Protein AF-A0A2H1FDC8-F1 (afdb_monomer_lite)

Structure (mmCIF, N/CA/C/O backbone):
data_AF-A0A2H1FDC8-F1
#
_entry.id   AF-A0A2H1FDC8-F1
#
loop_
_atom_site.group_PDB
_atom_site.id
_atom_site.type_symbol
_atom_site.label_atom_id
_atom_site.label_alt_id
_atom_site.label_comp_id
_atom_site.label_asym_id
_atom_site.label_entity_id
_atom_site.label_seq_id
_atom_site.pdbx_PDB_ins_code
_atom_site.Cartn_x
_atom_site.Cartn_y
_atom_site.Cartn_z
_atom_site.occupancy
_atom_site.B_iso_or_equiv
_atom_site.auth_seq_id
_atom_site.auth_comp_id
_atom_site.auth_asym_id
_atom_site.auth_atom_id
_atom_site.pdbx_PDB_model_num
ATOM 1 N N . MET A 1 1 ? 14.089 8.035 -35.299 1.00 4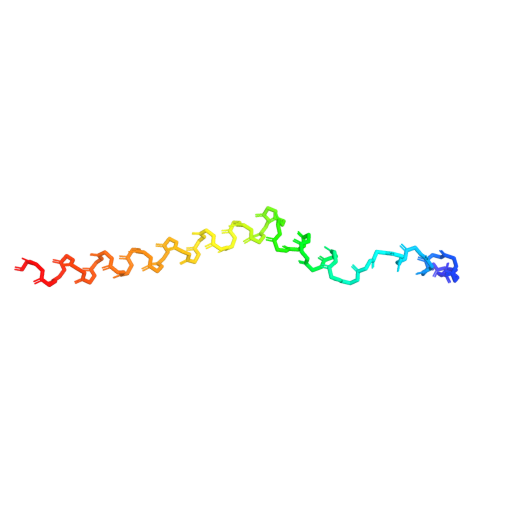9.03 1 MET A N 1
ATOM 2 C CA . MET A 1 1 ? 14.892 7.052 -34.542 1.00 49.03 1 MET A CA 1
ATOM 3 C C . MET A 1 1 ? 14.555 5.678 -35.103 1.00 49.03 1 MET A C 1
ATOM 5 O O . MET A 1 1 ? 13.379 5.339 -35.103 1.00 49.03 1 MET A O 1
ATOM 9 N N . LYS A 1 2 ? 15.509 4.962 -35.711 1.00 58.66 2 LYS A N 1
ATOM 10 C CA . LYS A 1 2 ? 15.259 3.609 -36.237 1.00 58.66 2 LYS A CA 1
ATOM 11 C C . LYS A 1 2 ? 15.487 2.636 -35.082 1.00 58.66 2 LYS A C 1
ATOM 13 O O . LYS A 1 2 ? 16.608 2.558 -34.603 1.00 58.66 2 LYS A O 1
ATOM 18 N N . ILE A 1 3 ? 14.427 1.990 -34.605 1.00 60.34 3 ILE A N 1
ATOM 19 C CA . ILE A 1 3 ? 14.525 0.963 -33.562 1.00 60.34 3 ILE A CA 1
ATOM 20 C C . ILE A 1 3 ? 15.019 -0.313 -34.245 1.00 60.34 3 ILE A C 1
ATOM 22 O O . ILE A 1 3 ? 14.395 -0.777 -35.205 1.00 60.34 3 ILE A O 1
ATOM 26 N N . HIS A 1 4 ? 16.162 -0.834 -33.807 1.00 69.00 4 HIS A N 1
ATOM 27 C CA . HIS A 1 4 ? 16.723 -2.079 -34.314 1.00 69.00 4 HIS A CA 1
ATOM 28 C C . HIS A 1 4 ? 16.132 -3.269 -33.549 1.00 69.00 4 HIS A C 1
ATOM 30 O O . HIS A 1 4 ? 15.778 -3.162 -32.381 1.00 69.00 4 HIS A O 1
ATOM 36 N N . LYS A 1 5 ? 16.009 -4.429 -34.206 1.00 60.62 5 LYS A N 1
ATOM 37 C CA . LYS A 1 5 ? 15.453 -5.651 -33.593 1.00 60.62 5 LYS A CA 1
ATOM 38 C C . LYS A 1 5 ? 16.218 -6.066 -32.322 1.00 60.62 5 LYS A C 1
ATOM 40 O O . LYS A 1 5 ? 15.601 -6.506 -31.361 1.00 60.62 5 LYS A O 1
ATOM 45 N N . SER A 1 6 ? 17.525 -5.811 -32.295 1.00 62.47 6 SER A N 1
ATOM 46 C CA . SER A 1 6 ? 18.400 -5.972 -31.128 1.00 62.47 6 SER A CA 1
ATOM 47 C C . SER A 1 6 ? 17.997 -5.118 -29.922 1.00 62.47 6 SER A C 1
ATOM 49 O O . SER A 1 6 ? 18.272 -5.497 -28.791 1.00 62.47 6 SER A O 1
ATOM 51 N N . ASP A 1 7 ? 17.332 -3.983 -30.149 1.00 60.41 7 ASP A N 1
ATOM 52 C CA . ASP A 1 7 ? 16.861 -3.089 -29.083 1.00 60.41 7 ASP A CA 1
ATOM 53 C C . ASP A 1 7 ? 15.582 -3.638 -28.422 1.00 60.41 7 ASP A C 1
ATOM 55 O O . ASP A 1 7 ? 15.246 -3.267 -27.302 1.00 60.41 7 ASP A O 1
ATOM 59 N N . ILE A 1 8 ? 14.867 -4.536 -29.113 1.00 60.25 8 ILE A N 1
ATOM 60 C CA . ILE A 1 8 ? 13.668 -5.233 -28.620 1.00 60.25 8 ILE A CA 1
ATOM 61 C C . ILE A 1 8 ? 14.055 -6.538 -27.903 1.00 60.25 8 ILE A C 1
ATOM 63 O O . ILE A 1 8 ? 13.378 -6.959 -26.968 1.00 60.25 8 ILE A O 1
ATOM 67 N N . GLU A 1 9 ? 15.171 -7.158 -28.294 1.00 57.22 9 GLU A N 1
ATOM 68 C CA . GLU A 1 9 ? 15.670 -8.428 -27.742 1.00 57.22 9 GLU A CA 1
ATOM 69 C C . GLU A 1 9 ? 16.249 -8.308 -26.312 1.00 57.22 9 GLU A C 1
ATOM 71 O O . GLU A 1 9 ? 16.621 -9.316 -25.724 1.00 57.22 9 GLU A O 1
ATOM 76 N N . GL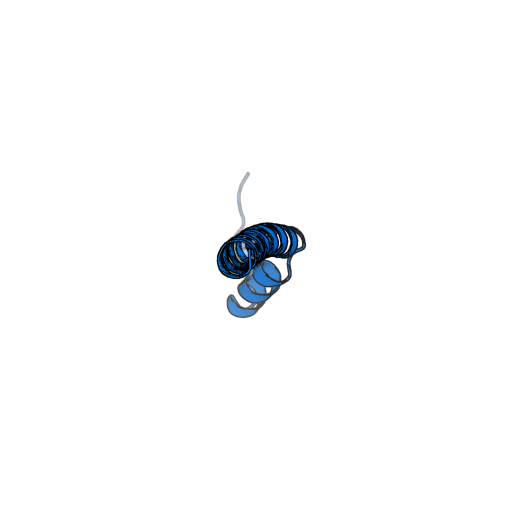N A 1 10 ? 16.261 -7.116 -25.695 1.00 56.72 10 GLN A N 1
ATOM 77 C CA . GLN A 1 10 ? 16.681 -6.923 -24.293 1.00 56.72 10 GLN A CA 1
ATOM 78 C C . GLN A 1 10 ? 15.608 -7.254 -23.237 1.00 56.72 10 GLN A C 1
ATOM 80 O O . GLN A 1 10 ? 15.868 -7.146 -22.039 1.00 56.72 10 GLN A O 1
ATOM 85 N N . LEU A 1 11 ? 14.414 -7.695 -23.637 1.00 59.69 11 LEU A N 1
ATOM 86 C CA . LEU A 1 11 ? 13.376 -8.168 -22.712 1.00 59.69 11 LEU A CA 1
ATOM 87 C C . LEU A 1 11 ? 13.509 -9.679 -22.442 1.00 59.69 11 LEU A C 1
ATOM 89 O O . LEU A 1 11 ? 12.564 -10.439 -22.619 1.00 59.69 11 LEU A O 1
ATOM 93 N N . GLU A 1 12 ? 14.683 -10.123 -21.989 1.00 64.06 12 GLU A N 1
ATOM 94 C CA . GLU A 1 12 ? 14.855 -11.459 -21.384 1.00 64.06 12 GLU A CA 1
ATOM 95 C C . GLU A 1 12 ? 14.443 -11.493 -19.899 1.00 64.06 12 GLU A C 1
ATOM 97 O O . GLU A 1 12 ? 14.595 -12.509 -19.224 1.00 64.06 12 GLU A O 1
ATOM 102 N N . GLN A 1 13 ? 13.904 -10.397 -19.351 1.00 65.25 13 GLN A N 1
ATOM 103 C CA . GLN A 1 13 ? 13.330 -10.428 -18.009 1.00 65.25 13 GLN A CA 1
ATOM 104 C C . GLN A 1 13 ? 11.963 -11.106 -18.047 1.00 65.25 13 GLN A C 1
ATOM 106 O O . GLN A 1 13 ? 11.057 -10.685 -18.770 1.00 65.25 13 GLN A O 1
ATOM 111 N N . ASN A 1 14 ? 11.821 -12.166 -17.249 1.00 81.75 14 ASN A N 1
ATOM 112 C CA . ASN A 1 14 ? 10.560 -12.866 -17.073 1.00 81.75 14 ASN A CA 1
ATOM 113 C C . ASN A 1 14 ? 9.470 -11.839 -16.699 1.00 81.75 14 ASN A C 1
ATOM 115 O O . ASN A 1 14 ? 9.661 -11.067 -15.757 1.00 81.75 14 ASN A O 1
ATOM 119 N N . PRO A 1 15 ? 8.318 -11.814 -17.392 1.00 81.00 15 PRO A N 1
ATOM 120 C CA . PRO A 1 15 ? 7.221 -10.899 -17.076 1.00 81.00 15 PRO A CA 1
ATOM 121 C C . PRO A 1 15 ? 6.775 -10.938 -15.607 1.00 81.00 15 PRO A C 1
ATOM 123 O O . PRO A 1 15 ? 6.299 -9.933 -15.081 1.00 81.00 15 PRO A O 1
ATOM 126 N N . LEU A 1 16 ? 6.946 -12.080 -14.933 1.00 84.81 16 LEU A N 1
ATOM 127 C CA . LEU A 1 16 ? 6.681 -12.211 -13.502 1.00 84.81 16 LEU A CA 1
ATOM 128 C C . LEU A 1 16 ? 7.667 -11.407 -12.653 1.00 84.81 16 LEU A C 1
ATOM 130 O O . LEU A 1 16 ? 7.248 -10.771 -11.690 1.00 84.81 16 LEU A O 1
ATOM 134 N N . ASP A 1 17 ? 8.945 -11.382 -13.020 1.00 85.81 17 ASP A N 1
ATOM 135 C CA . ASP A 1 17 ? 9.962 -10.626 -12.286 1.00 85.81 17 ASP A CA 1
ATOM 136 C C . ASP A 1 17 ? 9.686 -9.124 -12.399 1.00 85.81 17 ASP A C 1
ATOM 138 O O . ASP A 1 17 ? 9.643 -8.425 -11.388 1.00 85.81 17 ASP A O 1
ATOM 142 N N . LEU A 1 18 ? 9.338 -8.654 -13.602 1.00 85.94 18 LEU A N 1
ATOM 143 C CA . LEU A 1 18 ? 8.906 -7.272 -13.836 1.00 85.94 18 LEU A CA 1
ATOM 144 C C . LEU A 1 18 ? 7.665 -6.900 -13.011 1.00 85.94 18 LEU A C 1
ATOM 146 O O . LEU A 1 18 ? 7.572 -5.795 -12.466 1.00 85.94 18 LEU A O 1
ATOM 150 N N . PHE A 1 19 ? 6.708 -7.822 -12.893 1.00 85.94 19 PHE A N 1
ATOM 151 C CA . PHE A 1 19 ? 5.528 -7.630 -12.056 1.00 85.94 19 PHE A CA 1
ATOM 152 C C . PHE A 1 19 ? 5.903 -7.504 -10.571 1.00 85.94 19 PHE A C 1
ATOM 154 O O . PHE A 1 19 ? 5.461 -6.566 -9.899 1.00 85.94 19 PHE A O 1
ATOM 161 N N . TYR A 1 20 ? 6.750 -8.402 -10.059 1.00 88.94 20 TYR A N 1
ATOM 162 C CA . TYR A 1 20 ? 7.191 -8.365 -8.664 1.00 88.94 20 TYR A CA 1
ATOM 163 C C . TYR A 1 20 ? 8.036 -7.129 -8.344 1.00 88.94 20 TYR A C 1
ATOM 165 O O . TYR A 1 20 ? 7.877 -6.552 -7.263 1.00 88.94 20 TYR A O 1
ATOM 173 N N . ASP A 1 21 ? 8.867 -6.674 -9.276 1.00 90.44 21 ASP A N 1
ATOM 174 C CA . ASP A 1 21 ? 9.625 -5.430 -9.143 1.00 90.44 21 ASP A CA 1
ATOM 175 C C . ASP A 1 21 ? 8.693 -4.218 -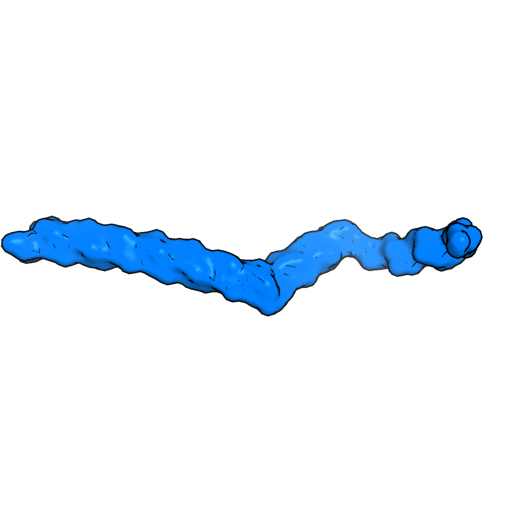9.087 1.00 90.44 21 ASP A C 1
ATOM 177 O O . ASP A 1 21 ? 8.837 -3.354 -8.217 1.00 90.44 21 ASP A O 1
ATOM 181 N N . GLY A 1 22 ? 7.654 -4.200 -9.925 1.00 89.25 22 GLY A N 1
ATOM 182 C CA . GLY A 1 22 ? 6.584 -3.208 -9.849 1.00 89.25 22 GLY A CA 1
ATOM 183 C C . GLY A 1 22 ? 5.904 -3.187 -8.477 1.00 89.25 22 GLY A C 1
ATOM 184 O O . GLY A 1 22 ? 5.712 -2.108 -7.902 1.00 89.25 22 GLY A O 1
ATOM 185 N N . CYS A 1 23 ? 5.602 -4.360 -7.905 1.00 87.94 23 CYS A N 1
ATOM 186 C CA . CYS A 1 23 ? 5.035 -4.480 -6.557 1.00 87.94 23 CYS A CA 1
ATOM 187 C C . CYS A 1 23 ? 5.980 -3.975 -5.455 1.00 87.94 23 CYS A C 1
ATOM 189 O O . CYS A 1 23 ? 5.514 -3.399 -4.470 1.00 87.94 23 CYS A O 1
ATOM 191 N N . ARG A 1 24 ? 7.293 -4.181 -5.608 1.00 90.19 24 ARG A N 1
ATOM 192 C CA . ARG A 1 24 ? 8.321 -3.764 -4.636 1.00 90.19 24 ARG A CA 1
ATOM 193 C C . ARG A 1 24 ? 8.789 -2.324 -4.821 1.00 90.19 24 ARG A C 1
ATOM 195 O O . ARG A 1 24 ? 9.488 -1.804 -3.949 1.00 90.19 24 ARG A O 1
ATOM 202 N N . SER A 1 25 ? 8.416 -1.679 -5.923 1.00 94.38 25 SER A N 1
ATOM 203 C CA . SER A 1 25 ? 8.857 -0.322 -6.226 1.00 94.38 25 SER A CA 1
ATOM 204 C C . SER A 1 25 ? 8.473 0.673 -5.114 1.00 94.38 25 SER A C 1
ATOM 206 O O . SER A 1 25 ? 7.400 0.552 -4.505 1.00 94.38 25 SER A O 1
ATOM 208 N N . PRO A 1 26 ? 9.309 1.698 -4.852 1.00 93.88 26 PRO A N 1
ATOM 209 C CA . PRO A 1 26 ? 9.003 2.726 -3.858 1.00 93.88 26 PRO A CA 1
ATOM 210 C C . PRO A 1 26 ? 7.653 3.413 -4.100 1.00 93.88 26 PRO A C 1
ATOM 212 O O . PRO A 1 26 ? 6.908 3.636 -3.149 1.00 93.88 26 PRO A O 1
ATOM 215 N N . ALA A 1 27 ? 7.306 3.671 -5.365 1.00 92.56 27 ALA A N 1
ATOM 216 C CA . ALA A 1 27 ? 6.036 4.287 -5.747 1.00 92.56 27 ALA A CA 1
ATOM 217 C C . ALA A 1 27 ? 4.827 3.411 -5.374 1.00 92.56 27 ALA A C 1
ATOM 219 O O . ALA A 1 27 ? 3.846 3.907 -4.811 1.00 92.56 27 ALA A O 1
ATOM 220 N N . THR A 1 28 ? 4.900 2.100 -5.630 1.00 93.00 28 THR A N 1
ATOM 221 C CA . THR A 1 28 ? 3.847 1.156 -5.228 1.00 93.00 28 THR A CA 1
ATOM 222 C C . THR A 1 28 ? 3.752 1.046 -3.710 1.00 93.00 28 THR A C 1
ATOM 224 O O . THR A 1 28 ? 2.651 1.105 -3.158 1.00 93.00 28 THR A O 1
ATOM 227 N N . LYS A 1 29 ? 4.892 0.975 -3.013 1.00 93.44 29 LYS A N 1
ATOM 228 C CA . LYS A 1 29 ? 4.934 0.943 -1.545 1.00 93.44 29 LYS A CA 1
ATOM 229 C C . LYS A 1 29 ? 4.289 2.185 -0.930 1.00 93.44 29 LYS A C 1
ATOM 231 O O . LYS A 1 29 ? 3.490 2.065 -0.005 1.00 93.44 29 LYS A O 1
ATOM 236 N N . GLU A 1 30 ? 4.602 3.366 -1.452 1.00 95.25 30 GLU A N 1
ATOM 237 C CA . GLU A 1 30 ? 4.017 4.624 -0.991 1.00 95.25 30 GLU A CA 1
ATOM 238 C C . GLU A 1 30 ? 2.503 4.659 -1.236 1.00 95.25 30 GLU A C 1
ATOM 240 O O . GLU A 1 30 ? 1.728 5.023 -0.347 1.00 95.25 30 GLU A O 1
ATOM 245 N N . ARG A 1 31 ? 2.062 4.214 -2.419 1.00 94.56 31 ARG A N 1
ATOM 246 C CA . ARG A 1 31 ? 0.640 4.119 -2.756 1.00 94.56 31 ARG A CA 1
ATOM 247 C C . ARG A 1 31 ? -0.111 3.191 -1.800 1.00 94.56 31 ARG A C 1
ATOM 249 O O . ARG A 1 31 ? -1.150 3.589 -1.276 1.00 94.56 31 ARG A O 1
ATOM 256 N N . TYR A 1 32 ? 0.410 1.993 -1.545 1.00 93.31 32 TYR A N 1
ATOM 257 C CA . TYR A 1 32 ? -0.205 1.049 -0.610 1.00 93.31 32 TYR A CA 1
ATOM 258 C C . TYR A 1 32 ? -0.191 1.559 0.829 1.00 93.31 32 TYR A C 1
ATOM 260 O O . TYR A 1 32 ? -1.189 1.405 1.526 1.00 93.31 32 TYR A O 1
ATOM 268 N N . ALA A 1 33 ? 0.877 2.232 1.261 1.00 93.56 33 ALA A N 1
ATOM 269 C CA . ALA A 1 33 ? 0.937 2.831 2.591 1.00 93.56 33 ALA A CA 1
ATOM 270 C C . ALA A 1 33 ? -0.137 3.913 2.791 1.00 93.56 33 ALA A C 1
ATOM 272 O O . ALA A 1 33 ? -0.747 3.969 3.858 1.00 93.56 33 ALA A O 1
ATOM 273 N N . ARG A 1 34 ? -0.407 4.744 1.771 1.00 95.50 34 ARG A N 1
ATOM 274 C CA . ARG A 1 34 ? -1.495 5.735 1.828 1.00 95.50 34 ARG A CA 1
ATOM 275 C C . ARG A 1 34 ? -2.859 5.069 1.974 1.00 95.50 34 ARG A C 1
ATOM 277 O O . ARG A 1 34 ? -3.603 5.444 2.872 1.00 95.50 34 ARG A O 1
ATOM 284 N N . TYR A 1 35 ? -3.160 4.068 1.146 1.00 95.81 35 TYR A N 1
ATOM 285 C CA . TYR A 1 35 ? -4.438 3.356 1.237 1.00 95.81 35 TYR A CA 1
ATOM 286 C C . TYR A 1 35 ? -4.610 2.642 2.573 1.00 95.81 35 TYR A C 1
ATOM 288 O O . TYR A 1 35 ? -5.662 2.755 3.193 1.00 95.81 35 TYR A O 1
ATOM 296 N N . LEU A 1 36 ? -3.568 1.950 3.040 1.00 95.12 36 LEU A N 1
ATOM 297 C CA . LEU A 1 36 ? -3.608 1.264 4.324 1.00 95.12 36 LEU A CA 1
ATOM 298 C C . LEU A 1 36 ? -3.853 2.248 5.469 1.00 95.12 36 LEU A C 1
ATOM 300 O O . LEU A 1 36 ? -4.649 1.958 6.353 1.00 95.12 36 LEU A O 1
ATOM 304 N N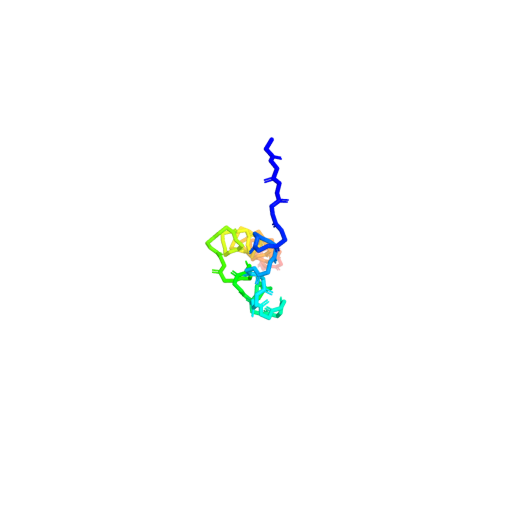 . ARG A 1 37 ? -3.207 3.420 5.441 1.00 95.25 37 ARG A N 1
ATOM 305 C CA . ARG A 1 37 ? -3.434 4.462 6.446 1.00 95.25 37 ARG A CA 1
ATOM 306 C C . ARG A 1 37 ? -4.893 4.909 6.467 1.00 95.25 37 ARG A C 1
ATOM 308 O O . ARG A 1 37 ? -5.456 4.959 7.549 1.00 95.25 37 ARG A O 1
ATOM 315 N N . THR A 1 38 ? -5.489 5.193 5.308 1.00 96.50 38 THR A N 1
ATOM 316 C CA . THR A 1 38 ? -6.906 5.579 5.218 1.00 96.50 38 THR A CA 1
ATOM 317 C C . THR A 1 38 ? -7.808 4.503 5.814 1.00 96.50 38 THR A C 1
ATOM 319 O O . THR A 1 38 ? -8.543 4.791 6.745 1.00 96.50 38 THR A O 1
ATOM 322 N N . ILE A 1 39 ? -7.662 3.250 5.373 1.00 97.12 39 ILE A N 1
ATOM 323 C CA . ILE A 1 39 ? -8.485 2.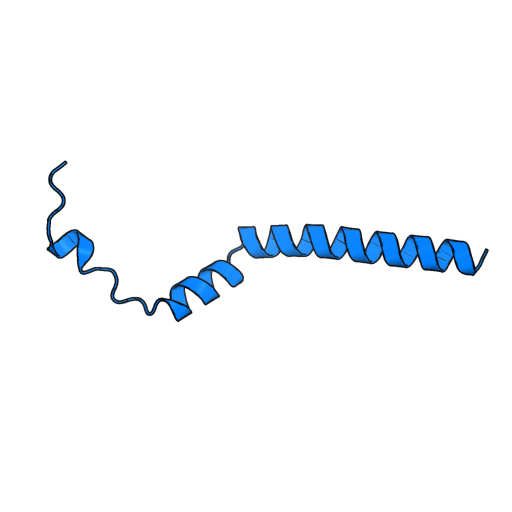135 5.864 1.00 97.12 39 ILE A CA 1
ATOM 324 C C . ILE A 1 39 ? -8.349 1.969 7.381 1.00 97.12 39 ILE A C 1
ATOM 326 O O . ILE A 1 39 ? -9.339 1.757 8.074 1.00 97.12 39 ILE A O 1
ATOM 330 N N . LEU A 1 40 ? -7.126 2.053 7.910 1.00 95.31 40 LEU A N 1
ATOM 331 C CA . LEU A 1 40 ? -6.906 1.933 9.348 1.00 95.31 40 LEU A CA 1
ATOM 332 C C . LEU A 1 40 ? -7.548 3.093 10.111 1.00 95.31 40 LEU A C 1
ATOM 334 O O . LEU A 1 40 ? -8.178 2.840 11.131 1.00 95.31 40 LEU A O 1
ATOM 338 N N . CYS A 1 41 ? -7.414 4.333 9.632 1.00 96.44 41 CYS A N 1
ATOM 339 C CA . CYS A 1 41 ? -8.073 5.490 10.239 1.00 96.44 41 CYS A CA 1
ATOM 340 C C . CYS A 1 41 ? -9.595 5.312 10.276 1.00 96.44 41 CYS A C 1
ATOM 342 O O . CYS A 1 41 ? -10.167 5.443 11.353 1.00 96.44 41 CYS A O 1
ATOM 344 N N . ASP A 1 42 ? -10.214 4.908 9.166 1.00 96.50 42 ASP A N 1
ATOM 345 C CA . ASP A 1 42 ? -11.664 4.688 9.089 1.00 96.50 42 ASP A CA 1
ATOM 346 C C . ASP A 1 42 ? -12.127 3.613 10.097 1.00 96.50 42 ASP A C 1
ATOM 348 O O . ASP A 1 42 ? -13.135 3.770 10.792 1.00 96.50 42 ASP A O 1
ATOM 352 N N . ILE A 1 43 ? -11.360 2.521 10.226 1.00 96.06 43 ILE A N 1
ATOM 353 C CA . ILE A 1 43 ? -11.622 1.468 11.220 1.00 96.06 43 ILE A CA 1
ATOM 354 C C . ILE A 1 43 ? -11.498 2.024 12.641 1.00 96.06 43 ILE A C 1
ATOM 356 O O . ILE A 1 43 ? -12.349 1.740 13.483 1.00 96.06 43 ILE A O 1
ATOM 360 N N . TYR A 1 44 ? -10.447 2.795 12.929 1.00 95.25 44 TYR A N 1
ATOM 361 C CA . TYR A 1 44 ? -10.244 3.371 14.258 1.00 95.25 44 TYR A CA 1
ATOM 362 C C . TYR A 1 44 ? -11.354 4.350 14.634 1.00 95.25 44 TYR A C 1
ATOM 364 O O . TYR A 1 44 ? -11.843 4.282 15.760 1.00 95.25 44 TYR A O 1
ATOM 372 N N . GLU A 1 45 ? -11.773 5.216 13.713 1.00 95.19 45 GLU A N 1
ATOM 373 C CA . GLU A 1 45 ? -12.889 6.143 13.923 1.00 95.19 45 GLU A CA 1
ATOM 374 C C . GLU A 1 45 ? -14.179 5.378 14.225 1.00 95.19 45 GLU A C 1
ATOM 376 O O . GLU A 1 45 ? -14.808 5.629 15.250 1.00 95.19 45 GLU A O 1
ATOM 381 N N . THR A 1 46 ? -14.488 4.347 13.435 1.00 95.19 46 THR A N 1
ATOM 382 C CA . THR A 1 46 ? -15.652 3.477 13.673 1.00 95.19 46 THR A CA 1
ATOM 383 C C . THR A 1 46 ? -15.615 2.840 15.066 1.00 95.19 46 THR A C 1
ATOM 385 O O . THR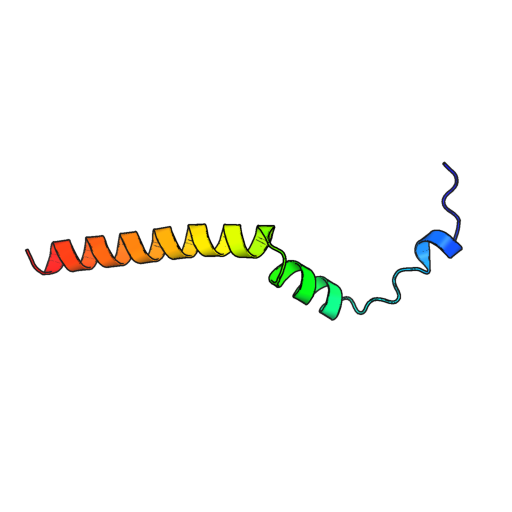 A 1 46 ? -16.614 2.807 15.780 1.00 95.19 46 THR A O 1
ATOM 388 N N . VAL A 1 47 ? -14.458 2.319 15.486 1.00 95.00 47 VAL A N 1
ATOM 389 C CA . VAL A 1 47 ? -14.309 1.700 16.812 1.00 95.00 47 VAL A CA 1
ATOM 390 C C . VAL A 1 47 ? -14.474 2.731 17.931 1.00 95.00 47 VAL A C 1
ATOM 392 O O . VAL A 1 47 ? -15.094 2.426 18.949 1.00 95.00 47 VAL A O 1
ATOM 395 N N . LEU A 1 48 ? -13.951 3.946 17.755 1.00 93.00 48 LEU A N 1
ATOM 396 C CA . LEU A 1 48 ? -14.107 5.029 18.727 1.00 93.00 48 LEU A CA 1
ATOM 397 C C . LEU A 1 48 ? -15.562 5.497 18.843 1.00 93.00 48 LEU A C 1
ATOM 399 O O . LEU A 1 48 ? -15.996 5.805 19.950 1.00 93.00 48 LEU A O 1
ATOM 403 N N . GLU A 1 49 ? -16.316 5.523 17.745 1.00 93.25 49 GLU A N 1
ATOM 404 C CA . GLU A 1 49 ? -17.753 5.831 17.757 1.00 93.25 49 GLU A CA 1
ATOM 405 C C . GLU A 1 49 ? -18.583 4.764 18.482 1.00 93.25 49 GLU A C 1
ATOM 407 O O . GLU A 1 49 ? -19.572 5.098 19.118 1.00 93.25 49 GLU A O 1
ATOM 412 N N . ILE A 1 50 ? -18.188 3.488 18.417 1.00 92.31 50 ILE A N 1
ATOM 413 C CA . ILE A 1 50 ? -18.904 2.390 19.094 1.00 92.31 50 ILE A CA 1
ATOM 414 C C . ILE A 1 50 ? -18.714 2.428 20.619 1.00 92.31 50 ILE A C 1
ATOM 416 O O . ILE A 1 50 ? -19.581 1.961 21.358 1.00 92.31 50 ILE A O 1
ATOM 420 N N . ILE A 1 51 ? -17.555 2.896 21.091 1.00 88.56 51 ILE A N 1
ATOM 421 C CA . ILE A 1 51 ? -17.162 2.810 22.508 1.00 88.56 51 ILE A CA 1
ATOM 422 C C . ILE A 1 51 ? -17.574 4.059 23.311 1.00 88.56 51 ILE A C 1
ATOM 424 O O . ILE A 1 51 ? -17.658 3.976 24.538 1.00 88.56 51 ILE A O 1
ATOM 428 N N . ASN A 1 52 ? -17.826 5.191 22.647 1.00 69.38 52 ASN A N 1
ATOM 429 C CA . ASN A 1 52 ? -18.305 6.434 23.271 1.00 69.38 52 ASN A CA 1
ATOM 430 C C . ASN A 1 52 ? -19.833 6.549 23.245 1.00 69.38 52 ASN A C 1
ATOM 432 O O . ASN A 1 52 ? -20.362 7.245 24.141 1.00 69.38 52 ASN A O 1
#

Organism: NCBI:txid1903276

Foldseek 3Di:
DDQDPVNVVPPPDDVVNVVVCVCVDPVNVVVVVVVVVVVVVVVVVVVVVVVD

pLDDT: mean 83.78, std 14.56, range [49.03, 97.12]

Sequence (52 aa):
MKIHKSDIEQLEQNPLDLFYDGCRSPATKERYARYLRTILCDIYETVLEIIN

Radius of gyration: 21.03 Å; chains: 1; bounding box: 37×20×60 Å

Secondary structure (DSSP, 8-state):
----HHHHTT--S-HHHHHHHHHHSHHHHHHHHHHHHHHHHHHHHHHHHHH-